Protein AF-C3YG30-F1 (afdb_monomer_lite)

pLDDT: mean 91.83, std 7.03, range [70.94, 98.75]

Foldseek 3Di:
DDLVPDPVSVVVVVVVVVVVVVVVVVVVVVVVVVVVVLLVLLVVQPPDSVDDDDSVRSVVSSVVD

Organism: Branchiostoma floridae (NCBI:txid7739)

Sequence (65 aa):
CLQWACNTCKTKARGKVDKRKAATMRERRRLSKVNDAFDVLKKKTSPNSTRRLTKTEILKNAIDY

Secondary structure (DSSP, 8-state):
--TTT-HHHHHHHHHHHHHHHHHHHHHHHHHHHHHHHHHHHHHHH-S-TTS---HHHHHHHHHH-

Radius of gyration: 21.37 Å; chains: 1; bounding box: 40×19×54 Å

InterPro domains:
  IPR011598 Myc-type, basic helix-loop-helix (bHLH) domain [PF00010] (19-65)
  IPR011598 Myc-type, basic helix-loop-helix (bHLH) domain [PS50888] (18-65)
  IPR036638 Helix-loop-helix DNA-binding domain superfamily [G3DSA:4.10.280.10] (8-65)
  IPR036638 Helix-loop-helix DNA-binding domain superfamily [SSF47459] (15-65)
  IPR039704 Myogenic factor [PTHR11534] (1-65)

Structure (mmCIF, N/CA/C/O backbone):
data_AF-C3YG30-F1
#
_entry.id   AF-C3YG30-F1
#
loop_
_atom_site.group_PDB
_atom_site.id
_atom_site.type_symbol
_atom_site.label_atom_id
_atom_site.label_alt_id
_atom_site.label_comp_id
_atom_site.label_asym_id
_atom_site.label_entity_id
_atom_site.label_seq_id
_atom_site.pdbx_PDB_ins_code
_atom_site.Cartn_x
_atom_site.Cartn_y
_atom_site.Cartn_z
_atom_site.occupancy
_atom_site.B_iso_or_equiv
_atom_site.auth_seq_id
_atom_site.auth_comp_id
_atom_site.auth_asym_id
_atom_site.auth_atom_id
_atom_site.pdbx_PDB_model_num
ATOM 1 N N . CYS A 1 1 ? 24.069 -11.036 -32.480 1.00 70.94 1 CYS A N 1
ATOM 2 C CA . CYS A 1 1 ? 24.303 -9.572 -32.523 1.00 70.94 1 CYS A CA 1
ATOM 3 C C . CYS A 1 1 ? 24.441 -9.029 -31.099 1.00 70.94 1 CYS A C 1
ATOM 5 O O . CYS A 1 1 ? 23.736 -9.492 -30.210 1.00 70.94 1 CYS A O 1
ATOM 7 N N . LEU A 1 2 ? 25.364 -8.087 -30.869 1.00 79.25 2 LEU A N 1
ATOM 8 C CA . LEU A 1 2 ? 25.629 -7.516 -29.542 1.00 79.25 2 LEU A CA 1
ATOM 9 C C . LEU A 1 2 ? 24.574 -6.458 -29.181 1.00 79.25 2 LEU A C 1
ATOM 11 O O . LEU A 1 2 ? 24.286 -5.556 -29.969 1.00 79.25 2 LEU A O 1
ATOM 15 N N . GLN A 1 3 ? 24.002 -6.556 -27.978 1.00 76.25 3 GLN A N 1
ATOM 16 C CA . GLN A 1 3 ? 22.880 -5.719 -27.528 1.00 76.25 3 GLN A CA 1
ATOM 17 C C . GLN A 1 3 ? 23.198 -4.219 -27.454 1.00 76.25 3 GLN A C 1
ATOM 19 O O . GLN A 1 3 ? 22.296 -3.402 -27.629 1.00 76.25 3 GLN A O 1
ATOM 24 N N . TRP A 1 4 ? 24.457 -3.860 -27.200 1.00 80.19 4 TRP A N 1
ATOM 25 C CA . TRP A 1 4 ? 24.896 -2.469 -27.066 1.00 80.19 4 TRP A CA 1
ATOM 26 C C . TRP A 1 4 ? 25.170 -1.788 -28.417 1.00 80.19 4 TRP A C 1
ATOM 28 O O . TRP A 1 4 ? 25.036 -0.569 -28.511 1.00 80.19 4 TRP A O 1
ATOM 38 N N . ALA A 1 5 ? 25.489 -2.572 -29.455 1.00 85.06 5 ALA A N 1
ATOM 39 C CA . ALA A 1 5 ? 25.867 -2.084 -30.783 1.00 85.06 5 ALA A CA 1
ATOM 40 C C . ALA A 1 5 ? 24.716 -2.134 -31.809 1.00 85.06 5 ALA A C 1
ATOM 42 O O . ALA A 1 5 ? 24.722 -1.389 -32.783 1.00 85.06 5 ALA A O 1
ATOM 43 N N . CYS A 1 6 ? 23.706 -2.990 -31.612 1.00 91.25 6 CYS A N 1
ATOM 44 C CA . CYS A 1 6 ? 22.568 -3.095 -32.529 1.00 91.25 6 CYS A CA 1
ATOM 45 C C . CYS A 1 6 ? 21.388 -2.220 -32.076 1.00 91.25 6 CYS A C 1
ATOM 47 O O . CYS A 1 6 ? 20.776 -2.483 -31.038 1.00 91.25 6 CYS A O 1
ATOM 49 N N . ASN A 1 7 ? 21.005 -1.237 -32.898 1.00 83.88 7 ASN A N 1
ATOM 50 C CA . ASN A 1 7 ? 19.904 -0.306 -32.615 1.00 83.88 7 ASN A CA 1
ATOM 51 C C . ASN A 1 7 ? 18.569 -1.015 -32.329 1.00 83.88 7 ASN A C 1
ATOM 53 O O . ASN A 1 7 ? 17.885 -0.678 -31.364 1.00 83.88 7 ASN A O 1
ATOM 57 N N . THR A 1 8 ? 18.225 -2.058 -33.087 1.00 86.88 8 THR A N 1
ATOM 58 C CA . THR A 1 8 ? 16.995 -2.835 -32.862 1.00 86.88 8 THR A CA 1
ATOM 59 C C . THR A 1 8 ? 17.029 -3.581 -31.524 1.00 86.88 8 THR A C 1
ATOM 61 O O . THR A 1 8 ? 16.046 -3.574 -30.778 1.00 86.88 8 THR A O 1
ATOM 64 N N . CYS A 1 9 ? 18.162 -4.198 -31.172 1.00 85.25 9 CYS A N 1
ATOM 65 C CA . CYS A 1 9 ? 18.338 -4.881 -29.887 1.00 85.25 9 CYS A CA 1
ATOM 66 C C . CYS A 1 9 ? 18.325 -3.896 -28.707 1.00 85.25 9 CYS A C 1
ATOM 68 O O . CYS A 1 9 ? 17.714 -4.187 -27.675 1.00 85.25 9 CYS A O 1
ATOM 70 N N . LYS A 1 10 ? 18.933 -2.717 -28.875 1.00 81.94 10 LYS A N 1
ATOM 71 C CA . LYS A 1 10 ? 18.978 -1.634 -27.885 1.00 81.94 10 LYS A CA 1
ATOM 72 C C . LYS A 1 10 ? 17.588 -1.059 -27.605 1.00 81.94 10 LYS A C 1
ATOM 74 O O . LYS A 1 10 ? 17.203 -0.935 -26.443 1.00 81.94 10 LYS A O 1
ATOM 79 N N . THR A 1 11 ? 16.792 -0.799 -28.643 1.00 83.06 11 THR A N 1
ATOM 80 C CA . THR A 1 11 ? 15.403 -0.326 -28.504 1.00 83.06 11 THR A CA 1
ATOM 81 C C . THR A 1 11 ? 14.521 -1.362 -27.808 1.00 83.06 11 THR A C 1
ATOM 83 O O . THR A 1 11 ? 13.799 -1.026 -26.867 1.00 83.06 11 THR A O 1
ATOM 86 N N . LYS A 1 12 ? 14.629 -2.645 -28.187 1.00 80.56 12 LYS A N 1
ATOM 87 C CA . LYS A 1 12 ? 13.910 -3.739 -27.509 1.00 80.56 12 LYS A CA 1
ATOM 88 C C . LYS A 1 12 ? 14.286 -3.838 -26.023 1.00 80.56 12 LYS A C 1
ATOM 90 O O . LYS A 1 12 ? 13.403 -4.020 -25.185 1.00 80.56 12 LYS A O 1
ATOM 95 N N . ALA A 1 13 ? 15.569 -3.696 -25.682 1.00 82.38 13 ALA A N 1
ATOM 96 C CA . ALA A 1 13 ? 16.036 -3.705 -24.295 1.00 82.38 13 ALA A CA 1
ATOM 97 C C . ALA A 1 13 ? 15.508 -2.498 -23.495 1.00 82.38 13 ALA A C 1
ATOM 99 O O . ALA A 1 13 ? 14.984 -2.679 -22.394 1.00 82.38 13 ALA A O 1
ATOM 100 N N . ARG A 1 14 ? 15.554 -1.288 -24.071 1.00 84.38 14 ARG A N 1
ATOM 101 C CA . ARG A 1 14 ? 15.004 -0.063 -23.464 1.00 84.38 14 ARG A CA 1
ATOM 102 C C . ARG A 1 14 ? 13.508 -0.192 -23.172 1.00 84.38 14 ARG A C 1
ATOM 104 O O . ARG A 1 14 ? 13.090 0.066 -22.048 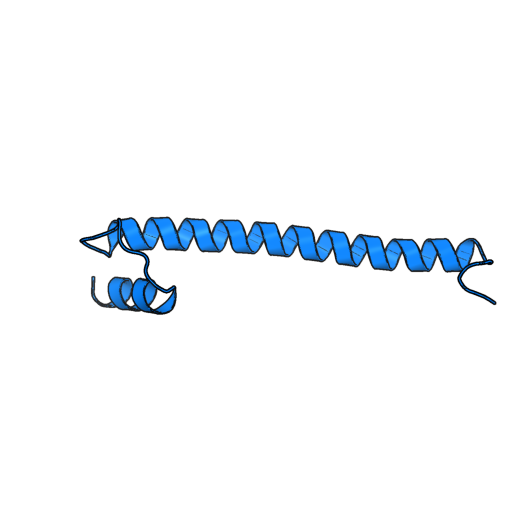1.00 84.38 14 ARG A O 1
ATOM 111 N N . GLY A 1 15 ? 12.725 -0.718 -24.117 1.00 87.12 15 GLY A N 1
ATOM 112 C CA . GLY A 1 15 ? 11.294 -0.962 -23.914 1.00 87.12 15 GLY A CA 1
ATOM 113 C C . GLY A 1 15 ? 10.987 -1.909 -22.743 1.00 87.12 15 GLY A C 1
ATOM 114 O O . GLY A 1 15 ? 10.012 -1.699 -22.022 1.00 87.12 15 GLY A O 1
ATOM 115 N N . LYS A 1 16 ? 11.828 -2.925 -22.490 1.00 87.44 16 LYS A N 1
ATOM 116 C CA . LYS A 1 16 ? 11.689 -3.791 -21.301 1.00 87.44 16 LYS A CA 1
ATOM 117 C C . LYS A 1 16 ? 11.959 -3.024 -20.000 1.00 87.44 16 LYS A C 1
ATOM 119 O O . LYS A 1 16 ? 11.208 -3.180 -19.037 1.00 87.44 16 LYS A O 1
ATOM 124 N N . VAL A 1 17 ? 12.997 -2.186 -19.974 1.00 89.81 17 VAL A N 1
ATOM 125 C CA . VAL A 1 17 ? 13.340 -1.350 -18.809 1.00 89.81 17 VAL A CA 1
ATOM 126 C C . VAL A 1 17 ? 12.224 -0.351 -18.505 1.00 89.81 17 VAL A C 1
ATOM 128 O O . VAL A 1 17 ? 11.815 -0.228 -17.350 1.00 89.81 17 VAL A O 1
ATOM 131 N N . ASP A 1 18 ? 11.685 0.309 -19.527 1.00 93.44 18 ASP A N 1
ATOM 132 C CA . ASP A 1 18 ? 10.625 1.303 -19.361 1.00 93.44 18 ASP A CA 1
ATOM 133 C C . ASP A 1 18 ? 9.329 0.660 -18.844 1.00 93.44 18 ASP A C 1
ATOM 135 O O . ASP A 1 18 ? 8.707 1.179 -17.914 1.00 93.44 18 ASP A O 1
ATOM 139 N N . LYS A 1 19 ? 8.973 -0.538 -19.334 1.00 94.44 19 LYS A N 1
ATOM 140 C CA . LYS A 1 19 ? 7.855 -1.329 -18.787 1.00 94.44 19 LYS A CA 1
ATOM 141 C C . LYS A 1 19 ? 8.052 -1.669 -17.307 1.00 94.44 19 LYS A C 1
ATOM 143 O O . LYS A 1 19 ? 7.109 -1.524 -16.526 1.00 94.44 19 LYS A O 1
ATOM 148 N N . ARG A 1 20 ? 9.261 -2.087 -16.907 1.00 95.88 20 ARG A N 1
ATOM 149 C CA . ARG A 1 20 ? 9.588 -2.385 -15.500 1.00 95.88 20 ARG A CA 1
ATOM 150 C C . ARG A 1 20 ? 9.457 -1.137 -14.628 1.00 95.88 20 ARG A C 1
ATOM 152 O O . ARG A 1 20 ? 8.784 -1.192 -13.604 1.00 95.88 20 ARG A O 1
ATOM 159 N N . LYS A 1 21 ? 10.030 -0.007 -15.056 1.00 97.06 21 LYS A N 1
ATOM 160 C CA . LYS A 1 21 ? 9.914 1.281 -14.350 1.00 97.06 21 LYS A CA 1
ATOM 161 C C . LYS A 1 21 ? 8.452 1.700 -14.190 1.00 97.06 21 LYS A C 1
ATOM 163 O O . LYS A 1 21 ? 8.035 2.053 -13.089 1.00 97.06 21 LYS A O 1
ATOM 168 N N . ALA A 1 22 ? 7.654 1.599 -15.253 1.00 97.56 22 ALA A N 1
ATOM 169 C CA . ALA A 1 22 ? 6.230 1.912 -15.203 1.00 97.56 22 ALA A CA 1
ATOM 170 C C . ALA A 1 22 ? 5.471 1.000 -14.222 1.00 97.56 22 ALA A C 1
ATOM 172 O O . ALA A 1 22 ? 4.632 1.486 -13.465 1.00 97.56 22 ALA A O 1
ATOM 173 N N . ALA A 1 23 ? 5.784 -0.300 -14.186 1.00 98.06 23 ALA A N 1
ATOM 174 C CA . ALA A 1 23 ? 5.213 -1.228 -13.211 1.00 98.06 23 ALA A CA 1
ATOM 175 C C . ALA A 1 23 ? 5.578 -0.848 -11.767 1.00 98.06 23 ALA A C 1
ATOM 177 O O . ALA A 1 23 ? 4.686 -0.760 -10.926 1.00 98.06 23 ALA A O 1
ATOM 178 N N . THR A 1 24 ? 6.847 -0.523 -11.494 1.00 98.25 24 THR A N 1
ATOM 179 C CA . THR A 1 24 ? 7.287 -0.038 -10.174 1.00 98.25 24 THR A CA 1
ATOM 180 C C . THR A 1 24 ? 6.540 1.230 -9.756 1.00 98.25 24 THR A C 1
ATOM 182 O O . THR A 1 24 ? 6.103 1.338 -8.612 1.00 98.25 24 THR A O 1
ATOM 185 N N . MET A 1 25 ? 6.348 2.185 -10.671 1.00 98.56 25 MET A N 1
ATOM 186 C CA . MET A 1 25 ? 5.622 3.423 -10.367 1.00 98.56 25 MET A CA 1
ATOM 187 C C . MET A 1 25 ? 4.137 3.178 -10.081 1.00 98.56 25 MET A C 1
ATOM 189 O O . MET A 1 25 ? 3.576 3.823 -9.193 1.00 98.56 25 MET A O 1
ATOM 193 N N . ARG A 1 26 ? 3.498 2.237 -10.787 1.00 98.75 26 ARG A N 1
ATOM 194 C CA . ARG A 1 26 ? 2.117 1.827 -10.489 1.00 98.75 26 ARG A CA 1
ATOM 195 C C . ARG A 1 26 ? 2.010 1.188 -9.111 1.00 98.75 26 ARG A C 1
ATOM 197 O O . ARG A 1 26 ? 1.137 1.583 -8.343 1.00 98.75 26 ARG A O 1
ATOM 204 N N . GLU A 1 27 ? 2.917 0.274 -8.777 1.00 98.62 27 GLU A N 1
ATOM 205 C CA . GLU A 1 27 ? 2.888 -0.396 -7.474 1.00 98.62 27 GLU A CA 1
ATOM 206 C C . GLU A 1 27 ? 3.152 0.579 -6.323 1.00 98.62 27 GLU A C 1
ATOM 208 O O . GLU A 1 27 ? 2.438 0.557 -5.324 1.00 98.62 27 GLU A O 1
ATOM 213 N N . ARG A 1 28 ? 4.079 1.534 -6.495 1.00 98.62 28 ARG A N 1
ATOM 214 C CA . ARG A 1 28 ? 4.287 2.626 -5.530 1.00 98.62 28 ARG A CA 1
ATOM 215 C C . ARG A 1 28 ? 2.994 3.406 -5.265 1.00 98.62 28 ARG A C 1
ATOM 217 O O . ARG A 1 28 ? 2.661 3.659 -4.111 1.00 98.62 28 ARG A O 1
ATOM 224 N N . ARG A 1 29 ? 2.255 3.778 -6.318 1.00 98.75 29 ARG A N 1
ATOM 225 C CA . ARG A 1 29 ? 0.978 4.508 -6.191 1.00 98.75 29 ARG A CA 1
ATOM 226 C C . ARG A 1 29 ? -0.100 3.663 -5.513 1.00 98.75 29 ARG A C 1
ATOM 228 O O . ARG A 1 29 ? -0.836 4.183 -4.680 1.00 98.75 29 ARG A O 1
ATOM 235 N N . ARG A 1 30 ? -0.183 2.370 -5.839 1.00 98.75 30 ARG A N 1
ATOM 236 C CA . ARG A 1 30 ? -1.116 1.436 -5.196 1.00 98.75 30 ARG A CA 1
ATOM 237 C C . ARG A 1 30 ? -0.830 1.322 -3.696 1.00 98.75 30 ARG A C 1
ATOM 239 O O . ARG A 1 30 ? -1.754 1.441 -2.898 1.00 98.75 30 ARG A O 1
ATOM 246 N N . LEU A 1 31 ? 0.440 1.157 -3.318 1.00 98.62 31 LEU A N 1
ATOM 247 C CA . LEU A 1 31 ? 0.866 1.085 -1.918 1.00 98.62 31 LEU A CA 1
ATOM 248 C C . LEU A 1 31 ? 0.583 2.378 -1.147 1.00 98.62 31 LEU A C 1
ATOM 250 O O . LEU A 1 31 ? 0.181 2.287 0.008 1.00 98.62 31 LEU A O 1
ATOM 254 N N . SER A 1 32 ? 0.729 3.552 -1.776 1.00 98.56 32 SER A N 1
ATOM 255 C CA . SER A 1 32 ? 0.347 4.836 -1.164 1.00 98.56 32 SER A CA 1
ATOM 256 C C . SER A 1 32 ? -1.123 4.832 -0.756 1.00 98.56 32 SER A C 1
ATOM 258 O O . SER A 1 32 ? -1.417 5.013 0.416 1.00 98.56 32 SER A O 1
ATOM 260 N N . LYS A 1 33 ? -2.033 4.493 -1.682 1.00 98.62 33 LYS A N 1
ATOM 261 C CA . LYS A 1 33 ? -3.476 4.440 -1.393 1.00 98.62 33 LYS A CA 1
ATOM 262 C C . LYS A 1 33 ? -3.820 3.458 -0.273 1.00 98.62 33 LYS A C 1
ATOM 264 O O . LYS A 1 33 ? -4.688 3.730 0.547 1.00 98.62 33 LYS A O 1
ATOM 269 N N . VAL A 1 34 ? -3.148 2.304 -0.247 1.00 98.56 34 VAL A N 1
ATOM 270 C CA . VAL A 1 34 ? -3.330 1.319 0.827 1.00 98.56 34 VAL A CA 1
ATOM 271 C C . VAL A 1 34 ? -2.868 1.901 2.161 1.00 98.56 34 VAL A C 1
ATOM 273 O O . VAL A 1 34 ? -3.580 1.770 3.148 1.00 98.56 34 VAL A O 1
ATOM 276 N N . ASN A 1 35 ? -1.707 2.555 2.206 1.00 98.06 35 ASN A N 1
ATOM 277 C CA . ASN A 1 35 ? -1.202 3.171 3.433 1.00 98.06 35 ASN A CA 1
ATOM 278 C C . ASN A 1 35 ? -2.121 4.300 3.927 1.00 98.06 35 ASN A C 1
ATOM 280 O O . ASN A 1 35 ? -2.434 4.320 5.112 1.00 98.06 35 ASN A O 1
ATOM 284 N N . ASP A 1 36 ? -2.635 5.143 3.029 1.00 98.19 36 ASP A N 1
ATOM 285 C CA . ASP A 1 36 ? -3.594 6.200 3.378 1.00 98.19 36 ASP A CA 1
ATOM 286 C C . ASP A 1 36 ? -4.867 5.605 4.013 1.00 98.19 36 ASP A C 1
ATOM 288 O O . ASP A 1 36 ? -5.376 6.112 5.014 1.00 98.19 36 ASP A O 1
ATOM 292 N N . ALA A 1 37 ? -5.358 4.477 3.485 1.00 98.12 37 ALA A N 1
ATOM 293 C CA . ALA A 1 37 ? -6.491 3.759 4.069 1.00 98.12 37 ALA A CA 1
ATOM 294 C C . ALA A 1 37 ? -6.176 3.202 5.471 1.00 98.12 37 ALA A C 1
ATOM 296 O O . ALA A 1 37 ? -7.025 3.273 6.362 1.00 98.12 37 ALA A O 1
ATOM 297 N N . PHE A 1 38 ? -4.957 2.697 5.697 1.00 97.88 38 PHE A N 1
ATOM 298 C CA . PHE A 1 38 ? -4.504 2.270 7.026 1.00 97.88 38 PHE A CA 1
ATOM 299 C C . PHE A 1 38 ? -4.450 3.434 8.022 1.00 97.88 38 PHE A C 1
ATOM 301 O O . PHE A 1 38 ? -4.842 3.259 9.175 1.00 97.88 38 PHE A O 1
ATOM 308 N N . ASP A 1 39 ? -4.017 4.619 7.591 1.00 95.81 39 ASP A N 1
ATOM 309 C CA . ASP A 1 39 ? -3.980 5.808 8.447 1.00 95.81 39 ASP A CA 1
ATOM 310 C C . ASP A 1 39 ? -5.387 6.280 8.833 1.00 95.81 39 ASP A C 1
ATOM 312 O O . ASP A 1 39 ? -5.624 6.649 9.986 1.00 95.81 39 ASP A O 1
ATOM 316 N N . VAL A 1 40 ? -6.342 6.229 7.898 1.00 96.25 40 VAL A N 1
ATOM 317 C CA . VAL A 1 40 ? -7.75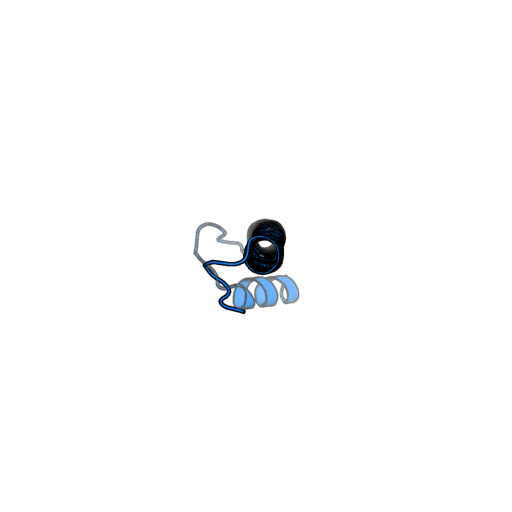6 6.520 8.186 1.00 96.25 40 VAL A CA 1
ATOM 318 C C . VAL A 1 40 ? -8.333 5.505 9.171 1.00 96.25 40 VAL A C 1
ATOM 320 O O . VAL A 1 40 ? -8.974 5.905 10.141 1.00 96.25 40 VAL A O 1
ATOM 323 N N . LEU A 1 41 ? -8.090 4.210 8.954 1.00 96.50 41 LEU A N 1
ATOM 324 C CA . LEU A 1 41 ? -8.580 3.152 9.836 1.00 96.50 41 LEU A CA 1
ATOM 325 C C . LEU A 1 41 ? -8.033 3.323 11.256 1.00 96.50 41 LEU A C 1
ATOM 327 O O . LEU A 1 41 ? -8.804 3.392 12.208 1.00 96.50 41 LEU A O 1
ATOM 331 N N . LYS A 1 42 ? -6.716 3.516 11.383 1.00 95.81 42 LYS A N 1
ATOM 332 C CA . LYS A 1 42 ? -6.034 3.770 12.656 1.00 95.81 42 LYS A CA 1
ATOM 333 C C . LYS A 1 42 ? -6.653 4.936 13.430 1.00 95.81 42 LYS A C 1
ATOM 335 O O . LYS A 1 42 ? -6.804 4.839 14.643 1.00 95.81 42 LYS A O 1
ATOM 340 N N . LYS A 1 43 ? -6.984 6.044 12.757 1.00 94.19 43 LYS A N 1
ATOM 341 C CA . LYS A 1 43 ? -7.600 7.217 13.403 1.00 94.19 43 LYS A CA 1
ATOM 342 C C . LYS A 1 43 ? -8.985 6.923 13.976 1.00 94.19 43 LYS A C 1
ATOM 344 O O . LYS A 1 43 ? -9.366 7.573 14.939 1.00 94.19 43 LYS A O 1
ATOM 349 N N . LYS A 1 44 ? -9.727 5.988 13.376 1.00 93.81 44 LYS A N 1
ATOM 350 C CA . LYS A 1 44 ? -11.077 5.615 13.814 1.00 93.81 44 LYS A CA 1
ATOM 351 C C . LYS A 1 44 ? -11.070 4.573 14.926 1.00 93.81 44 LYS A C 1
ATOM 353 O O . LYS A 1 44 ? -11.881 4.671 15.833 1.00 93.81 44 LYS A O 1
ATOM 358 N N . THR A 1 45 ? -10.167 3.599 14.848 1.00 93.94 45 THR A N 1
ATOM 359 C CA . THR A 1 45 ? -10.207 2.409 15.712 1.00 93.94 45 THR A CA 1
ATOM 360 C C . THR A 1 45 ? -9.215 2.464 16.871 1.00 93.94 45 THR A C 1
ATOM 362 O O . THR A 1 45 ? -9.328 1.684 17.809 1.00 93.94 45 THR A O 1
ATOM 365 N N . SER A 1 46 ? -8.232 3.376 16.846 1.00 88.44 46 SER A N 1
ATOM 366 C CA . SER A 1 46 ? -7.269 3.543 17.940 1.00 88.44 46 SER A CA 1
ATOM 367 C C . SER A 1 46 ? -7.592 4.779 18.787 1.00 88.44 46 SER A C 1
ATOM 369 O O . SER A 1 46 ? -7.508 5.894 18.262 1.00 88.44 46 SER A O 1
ATOM 371 N N . PRO A 1 47 ? -7.836 4.634 20.105 1.00 81.06 47 PRO A N 1
ATOM 372 C CA . PRO A 1 47 ? -8.050 5.775 20.999 1.00 81.06 47 PRO A CA 1
ATOM 373 C C . PRO A 1 47 ? -6.813 6.683 21.118 1.00 81.06 47 PRO A C 1
ATOM 375 O O . PRO A 1 47 ? -6.944 7.872 21.390 1.00 81.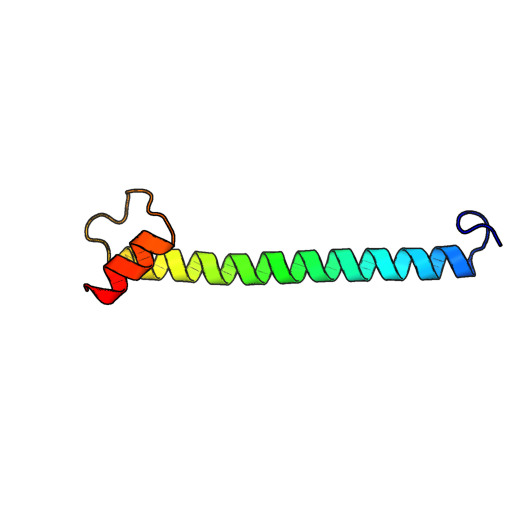06 47 PRO A O 1
ATOM 378 N N . ASN A 1 48 ? -5.607 6.161 20.854 1.00 80.88 48 ASN A N 1
ATOM 379 C CA . ASN A 1 48 ? -4.384 6.958 20.735 1.00 80.88 48 ASN A CA 1
ATOM 380 C C . ASN A 1 48 ? -3.809 6.841 19.314 1.00 80.88 48 ASN A C 1
ATOM 382 O O . ASN A 1 48 ? -2.976 5.979 19.014 1.00 80.88 48 ASN A O 1
ATOM 386 N N . SER A 1 49 ? -4.276 7.709 18.416 1.00 78.88 49 SER A N 1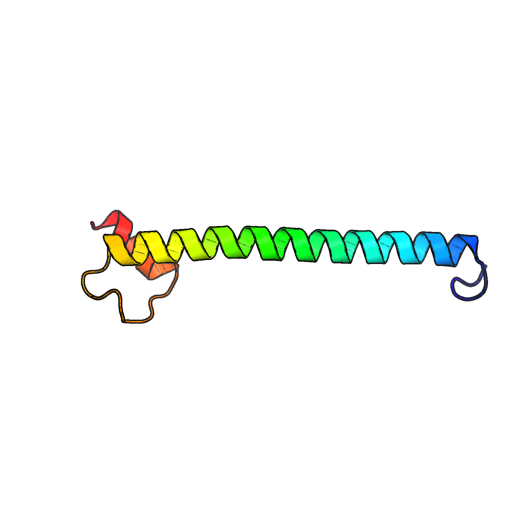
ATOM 387 C CA . SER A 1 49 ? -3.862 7.730 17.007 1.00 78.88 49 SER A CA 1
ATOM 388 C C . SER A 1 49 ? -2.485 8.377 16.771 1.00 78.88 49 SER A C 1
ATOM 390 O O . SER A 1 49 ? -1.934 8.269 15.673 1.00 78.88 49 SER A O 1
ATOM 392 N N . THR A 1 50 ? -1.870 8.979 17.790 1.00 84.12 50 THR A N 1
ATOM 393 C CA . THR A 1 50 ? -0.533 9.593 17.694 1.00 84.12 50 THR A CA 1
ATOM 394 C C . THR A 1 50 ? 0.582 8.545 17.748 1.00 84.12 50 THR A C 1
ATOM 396 O O . THR A 1 50 ? 1.622 8.701 17.107 1.00 84.12 50 THR A O 1
ATOM 399 N N . ARG A 1 51 ? 0.362 7.4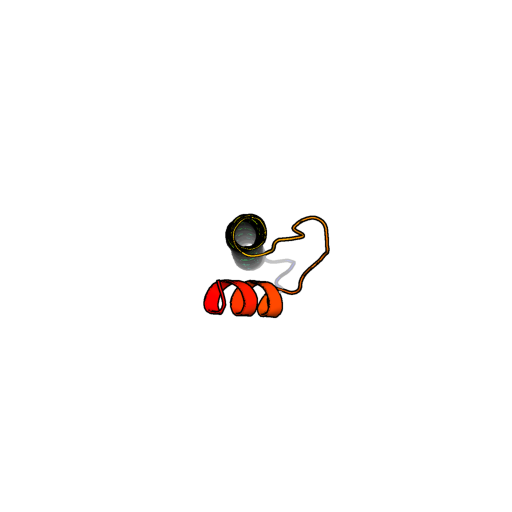19 18.442 1.00 89.56 51 ARG A N 1
ATOM 400 C CA . ARG A 1 51 ? 1.330 6.314 18.518 1.00 89.56 51 ARG A CA 1
ATOM 401 C C . ARG A 1 51 ? 1.497 5.622 17.157 1.00 89.56 51 ARG A C 1
ATOM 403 O O . ARG A 1 51 ? 0.537 5.429 16.408 1.00 89.56 51 ARG A O 1
ATOM 410 N N . ARG A 1 52 ? 2.725 5.204 16.825 1.00 91.94 52 ARG A N 1
ATOM 411 C CA . ARG A 1 52 ? 2.969 4.308 15.680 1.00 91.94 52 ARG A CA 1
ATOM 412 C C . ARG A 1 52 ? 2.417 2.916 15.985 1.00 91.94 52 ARG A C 1
ATOM 414 O O . ARG A 1 52 ? 2.733 2.346 17.024 1.00 91.94 52 ARG A O 1
ATOM 421 N N . LEU A 1 53 ? 1.632 2.383 15.055 1.00 93.06 53 LEU A N 1
ATOM 422 C CA . LEU A 1 53 ? 1.099 1.024 15.097 1.00 93.06 53 LEU A CA 1
ATOM 423 C C . LEU A 1 53 ? 1.524 0.283 13.832 1.00 93.06 53 LEU A C 1
ATOM 425 O O . LEU A 1 53 ? 1.654 0.882 12.760 1.00 93.06 53 LEU A O 1
ATOM 429 N N . THR A 1 54 ? 1.755 -1.016 13.961 1.00 96.56 54 THR A N 1
ATOM 430 C CA . THR A 1 54 ? 1.960 -1.910 12.822 1.00 96.56 54 THR A CA 1
ATOM 431 C C . THR A 1 54 ? 0.645 -2.124 12.068 1.00 96.56 54 THR A C 1
ATOM 433 O O . THR A 1 54 ? -0.445 -1.958 12.614 1.00 96.56 54 THR A O 1
ATOM 436 N N . LYS A 1 55 ? 0.724 -2.524 10.790 1.00 96.56 55 LYS A N 1
ATOM 437 C CA . LYS A 1 55 ? -0.478 -2.809 9.985 1.00 96.56 55 LYS A CA 1
ATOM 438 C C . LYS A 1 55 ? -1.347 -3.897 10.616 1.00 96.56 55 LYS A C 1
ATOM 440 O O . LYS A 1 55 ? -2.564 -3.807 10.563 1.00 96.56 55 LYS A O 1
ATOM 445 N N . THR A 1 56 ? -0.730 -4.902 11.229 1.00 97.56 56 THR A N 1
ATOM 446 C CA . THR A 1 56 ? -1.439 -5.996 11.899 1.00 97.56 56 THR A CA 1
ATOM 447 C C . THR A 1 56 ? -2.143 -5.530 13.170 1.00 97.56 56 THR A C 1
ATOM 449 O O . THR A 1 56 ? -3.286 -5.916 13.377 1.00 97.56 56 THR A O 1
ATOM 452 N N . GLU A 1 57 ? -1.522 -4.673 13.987 1.00 95.62 57 GLU A N 1
ATOM 453 C CA . GLU A 1 57 ? -2.188 -4.056 15.147 1.00 95.62 57 GLU A CA 1
ATOM 454 C C . GLU A 1 57 ? -3.396 -3.211 14.724 1.00 95.62 57 GLU A C 1
ATOM 456 O O . GLU A 1 57 ? -4.455 -3.334 15.324 1.00 95.62 57 GLU A O 1
ATOM 461 N N . ILE A 1 58 ? -3.275 -2.406 13.659 1.00 96.38 58 ILE A N 1
ATOM 462 C CA . ILE A 1 58 ? -4.399 -1.597 13.151 1.00 96.38 58 ILE A CA 1
ATOM 463 C C . ILE A 1 58 ? -5.578 -2.491 12.736 1.00 96.38 58 ILE A C 1
ATOM 465 O O . ILE A 1 58 ? -6.723 -2.154 13.027 1.00 96.38 58 ILE A O 1
ATOM 469 N N . LEU A 1 59 ? -5.310 -3.627 12.080 1.00 97.31 59 LEU A N 1
ATOM 470 C CA . LEU A 1 59 ? -6.356 -4.583 11.699 1.00 97.31 59 LEU A CA 1
ATOM 471 C C . LEU A 1 59 ? -6.992 -5.263 12.914 1.00 97.31 59 LEU A C 1
ATOM 473 O O . LEU A 1 59 ? -8.206 -5.406 12.933 1.00 97.31 59 LEU A O 1
ATOM 477 N N . LYS A 1 60 ?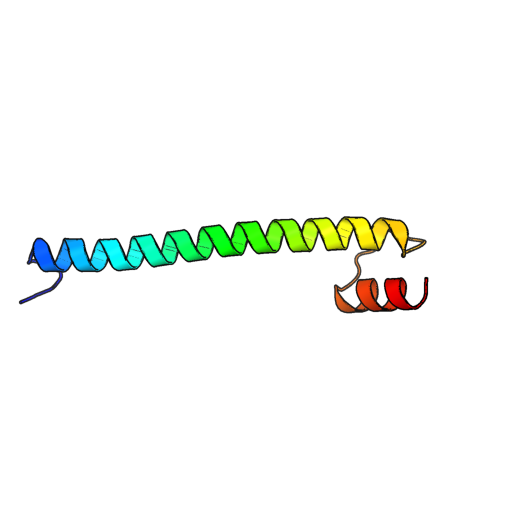 -6.200 -5.649 13.922 1.00 96.88 60 LYS A N 1
ATOM 478 C CA . LYS A 1 60 ? -6.727 -6.226 15.170 1.00 96.88 60 LYS A CA 1
ATOM 479 C C . LYS A 1 60 ? -7.644 -5.240 15.889 1.00 96.88 60 LYS A C 1
ATOM 481 O O . LYS A 1 60 ? -8.798 -5.560 16.126 1.00 96.88 60 LYS A O 1
ATOM 486 N N . ASN A 1 61 ? -7.184 -4.003 16.080 1.00 94.56 61 ASN A N 1
ATOM 487 C CA . ASN A 1 61 ? -7.996 -2.947 16.684 1.00 94.56 61 ASN A CA 1
ATOM 488 C C . ASN A 1 61 ? -9.293 -2.691 15.907 1.00 94.56 61 ASN A C 1
ATOM 490 O O . ASN A 1 61 ? -10.281 -2.309 16.504 1.00 94.56 61 ASN A O 1
ATOM 494 N N . ALA A 1 62 ? -9.292 -2.854 14.581 1.00 95.69 62 ALA A N 1
ATOM 495 C CA . ALA A 1 62 ? -10.492 -2.686 13.766 1.00 95.69 62 ALA A CA 1
ATOM 496 C C . ALA A 1 62 ? -11.485 -3.850 13.859 1.00 95.69 62 ALA A C 1
ATOM 498 O O . ALA A 1 62 ? -12.650 -3.656 13.542 1.00 95.69 62 ALA A O 1
ATOM 499 N N . ILE A 1 63 ? -11.020 -5.045 14.225 1.00 96.38 63 ILE A N 1
ATOM 500 C CA . ILE A 1 63 ? -11.878 -6.204 14.492 1.00 96.38 63 ILE A CA 1
ATOM 501 C C . ILE A 1 63 ? -12.492 -6.087 15.891 1.00 96.38 63 ILE A C 1
ATOM 503 O O . ILE A 1 63 ? -13.642 -6.469 16.077 1.00 96.38 63 ILE A O 1
ATOM 507 N N . ASP A 1 64 ? -11.725 -5.557 16.847 1.00 92.94 64 ASP A N 1
ATOM 508 C CA . ASP A 1 64 ? -12.139 -5.409 18.246 1.00 92.94 64 ASP A CA 1
ATOM 509 C C . ASP A 1 64 ? -12.994 -4.148 18.509 1.00 92.94 64 ASP A C 1
ATOM 511 O O . ASP A 1 64 ? -13.622 -4.058 19.564 1.00 92.94 64 ASP A O 1
ATOM 515 N N . TYR A 1 65 ? -12.979 -3.169 17.591 1.00 89.38 65 TYR A N 1
ATOM 516 C CA . TYR A 1 65 ? -13.746 -1.911 17.647 1.00 89.38 65 TYR A CA 1
ATOM 517 C C . TYR A 1 65 ? -15.198 -2.097 17.204 1.00 89.38 65 TYR A C 1
ATOM 519 O O . TYR A 1 65 ? -16.090 -1.611 17.935 1.00 89.38 65 TYR A O 1
#